Protein AF-A0A1V6H1D3-F1 (afdb_monomer_lite)

Sequence (182 aa):
MKGTGFCGINCHTCPIYQATVEDKPEERAKLAREWNKTHQTTYKASQMICLGCKSNRPFAYSDECEIRECNIRRGLKNCGGCLEFPCKIGREFWKTMPEEYENLKKIHRLLFKDVADSVSEFEEPEEEGIRSISKRGALPYEEHTQKNHQEHAINKPVKKKAAPLVKKNNPSKKKNNATQDD

pLDDT: mean 73.24, std 20.6, range [32.94, 93.94]

Foldseek 3Di:
DQFAAQLQDGLVPDQLLVCQVVVPLVSLQVCQVVCCVVVVDNDHSVQSHAPGLPDPRHRPVSVVQPSSVVCVVVVHPHLLPDPCPVPPSCPVVCVVVVNSNVSSVVSNCVNCVVVVVVVVPPDPPPCPDPPDPPPDDDDDPVPVVVVVVVVVPPDDDDPDDDDDDDDDDDDDDDDDDDDDDD

Structure (mmCIF, N/CA/C/O backbone):
data_AF-A0A1V6H1D3-F1
#
_entry.id   AF-A0A1V6H1D3-F1
#
loop_
_atom_site.group_PDB
_atom_site.id
_atom_site.type_symbol
_atom_site.label_atom_id
_atom_site.label_alt_id
_atom_site.label_comp_id
_atom_site.label_asym_id
_atom_site.label_entity_id
_atom_site.label_seq_id
_atom_site.pdbx_PDB_ins_code
_atom_site.Cartn_x
_at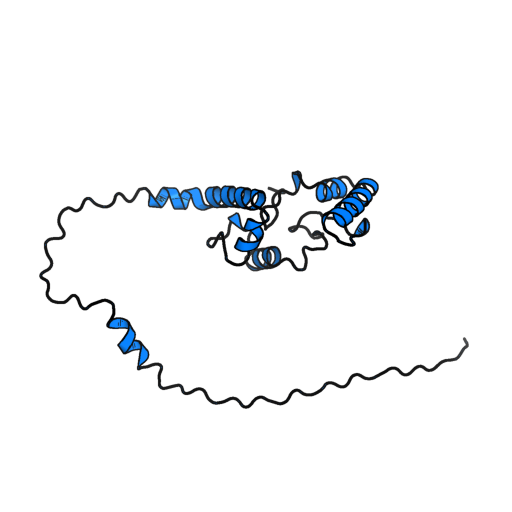om_site.Cartn_y
_atom_site.Cartn_z
_atom_site.occupancy
_atom_site.B_iso_or_equiv
_atom_site.auth_seq_id
_atom_site.auth_comp_id
_atom_site.auth_asym_id
_atom_site.auth_atom_id
_atom_site.pdbx_PDB_model_num
ATOM 1 N N . MET A 1 1 ? -14.590 1.269 -4.415 1.00 43.50 1 MET A N 1
ATOM 2 C CA . MET A 1 1 ? -13.289 1.979 -4.424 1.00 43.50 1 MET A CA 1
ATOM 3 C C . MET A 1 1 ? -12.166 1.013 -4.809 1.00 43.50 1 MET A C 1
ATOM 5 O O . MET A 1 1 ? -11.535 0.420 -3.938 1.00 43.50 1 MET A O 1
ATOM 9 N N . LYS A 1 2 ? -11.934 0.811 -6.112 1.00 53.00 2 LYS A N 1
ATOM 10 C CA . LYS A 1 2 ? -10.639 0.319 -6.616 1.00 53.00 2 LYS A CA 1
ATOM 11 C C . LYS A 1 2 ? -9.750 1.557 -6.593 1.00 53.00 2 LYS A C 1
ATOM 13 O O . LYS A 1 2 ? -10.105 2.484 -7.295 1.00 53.00 2 LYS A O 1
ATOM 18 N N . GLY A 1 3 ? -8.759 1.683 -5.710 1.00 74.81 3 GLY A N 1
ATOM 19 C CA . GLY A 1 3 ? -7.998 2.940 -5.671 1.00 74.81 3 GLY A CA 1
ATOM 20 C C . GLY A 1 3 ? -7.040 3.153 -4.517 1.00 74.81 3 GLY A C 1
ATOM 21 O O . GLY A 1 3 ? -6.005 3.756 -4.726 1.00 74.81 3 GLY A O 1
ATOM 22 N N . THR A 1 4 ? -7.326 2.637 -3.325 1.00 86.94 4 THR A N 1
ATOM 23 C CA . THR A 1 4 ? -6.429 2.808 -2.170 1.00 86.94 4 THR A CA 1
ATOM 24 C C . THR A 1 4 ? -5.926 1.450 -1.713 1.00 86.94 4 THR A C 1
ATOM 26 O O . THR A 1 4 ? -6.729 0.540 -1.460 1.00 86.94 4 THR A O 1
ATOM 29 N N . GLY A 1 5 ? -4.607 1.301 -1.628 1.00 88.88 5 GLY A N 1
ATOM 30 C CA . GLY A 1 5 ? -3.943 0.129 -1.078 1.00 88.88 5 GLY A CA 1
ATOM 31 C C . GLY A 1 5 ? -4.216 -0.047 0.416 1.00 88.88 5 GLY A C 1
ATOM 32 O O . GLY A 1 5 ? -4.833 0.802 1.059 1.00 88.88 5 GLY A O 1
ATOM 33 N N . PHE A 1 6 ? -3.764 -1.163 0.987 1.00 91.56 6 PHE A N 1
ATOM 34 C CA . PHE A 1 6 ? -3.939 -1.427 2.418 1.00 91.56 6 PHE A CA 1
ATOM 35 C C . PHE A 1 6 ? -3.281 -0.353 3.296 1.00 91.56 6 PHE A C 1
ATOM 37 O O . PHE A 1 6 ? -3.863 0.059 4.296 1.00 91.56 6 PHE A O 1
ATOM 44 N N . CYS A 1 7 ? -2.114 0.135 2.870 1.00 89.38 7 CYS A N 1
ATOM 45 C CA . CYS A 1 7 ? -1.297 1.133 3.558 1.00 89.38 7 CYS A CA 1
ATOM 46 C C . CYS A 1 7 ? -1.677 2.598 3.282 1.00 89.38 7 CYS A C 1
ATOM 48 O O . CYS A 1 7 ? -1.064 3.477 3.878 1.00 89.38 7 CYS A O 1
ATOM 50 N N . GLY A 1 8 ? -2.663 2.872 2.416 1.00 89.75 8 GLY A N 1
ATOM 51 C CA . GLY A 1 8 ? -3.078 4.242 2.078 1.00 89.75 8 GLY A CA 1
ATOM 52 C C . GLY A 1 8 ? -2.579 4.772 0.733 1.00 89.75 8 GLY A C 1
ATOM 53 O O . GLY A 1 8 ? -3.095 5.787 0.270 1.00 89.75 8 GLY A O 1
ATOM 54 N N . ILE A 1 9 ? -1.651 4.066 0.074 1.00 89.56 9 ILE A N 1
ATOM 55 C CA . ILE A 1 9 ? -1.153 4.433 -1.263 1.00 89.56 9 ILE A CA 1
ATOM 56 C C . ILE A 1 9 ? -2.309 4.471 -2.262 1.00 89.56 9 ILE A C 1
ATOM 58 O O . ILE A 1 9 ? -3.084 3.513 -2.367 1.00 89.56 9 ILE A O 1
ATOM 62 N N . ASN A 1 10 ? -2.409 5.559 -3.022 1.00 88.62 10 ASN A N 1
ATOM 63 C CA . ASN A 1 10 ? -3.400 5.699 -4.079 1.00 88.62 10 ASN A CA 1
ATOM 64 C C . ASN A 1 10 ? -2.879 5.075 -5.384 1.00 88.62 10 ASN A C 1
ATOM 66 O O . ASN A 1 10 ? -1.952 5.571 -6.013 1.00 88.62 10 ASN A O 1
ATOM 70 N N . CYS A 1 11 ? -3.487 3.972 -5.814 1.00 84.56 11 CYS A N 1
ATOM 71 C CA . CYS A 1 11 ? -3.126 3.298 -7.057 1.00 84.56 11 CYS A CA 1
ATOM 72 C C . CYS A 1 11 ? -3.461 4.138 -8.300 1.00 84.56 11 CYS A C 1
ATOM 74 O O . CYS A 1 11 ? -2.818 3.946 -9.325 1.00 84.56 11 CYS A O 1
ATOM 76 N N . HIS A 1 12 ? -4.414 5.076 -8.235 1.00 83.31 12 HIS A N 1
ATOM 77 C CA . HIS A 1 12 ? -4.770 5.901 -9.399 1.00 83.31 12 HIS A CA 1
ATOM 78 C C . HIS A 1 12 ? -3.681 6.890 -9.796 1.00 83.31 12 HIS A C 1
ATOM 80 O O . HIS A 1 12 ? -3.584 7.233 -10.968 1.00 83.31 12 HIS A O 1
ATOM 86 N N . THR A 1 13 ? -2.883 7.348 -8.834 1.00 85.00 13 THR A N 1
ATOM 87 C CA . THR A 1 13 ? -1.767 8.272 -9.063 1.00 85.00 13 THR A CA 1
ATOM 88 C C . THR A 1 13 ? -0.439 7.533 -9.223 1.00 85.00 13 THR A C 1
ATOM 90 O O . THR A 1 13 ? 0.596 8.159 -9.421 1.00 85.00 13 THR A O 1
ATOM 93 N N . CYS A 1 14 ? -0.443 6.198 -9.139 1.00 85.88 14 CYS A N 1
ATOM 94 C CA . CYS A 1 14 ? 0.767 5.396 -9.221 1.00 85.88 14 CYS A CA 1
ATOM 95 C C . CYS A 1 14 ? 1.145 5.132 -10.691 1.00 85.88 14 CYS A C 1
ATOM 97 O O . CYS A 1 14 ? 0.410 4.417 -11.382 1.00 85.88 14 CYS A O 1
ATOM 99 N N . PRO A 1 15 ? 2.315 5.600 -11.163 1.00 86.94 15 PRO A N 1
ATOM 100 C CA . PRO A 1 15 ? 2.723 5.422 -12.556 1.00 86.94 15 PRO A CA 1
ATOM 101 C C . PRO A 1 15 ? 2.973 3.948 -12.911 1.00 86.94 15 PRO A C 1
ATOM 103 O O . PRO A 1 15 ? 2.698 3.526 -14.028 1.00 86.94 15 PRO A O 1
ATOM 106 N N . ILE A 1 16 ? 3.416 3.122 -11.953 1.00 87.62 16 ILE A N 1
ATOM 107 C CA . ILE A 1 16 ? 3.610 1.675 -12.167 1.00 87.62 16 ILE A CA 1
ATOM 108 C C . ILE A 1 16 ? 2.267 0.985 -12.435 1.00 87.62 16 ILE A C 1
ATOM 110 O O . ILE A 1 16 ? 2.171 0.118 -13.305 1.00 87.62 16 ILE A O 1
ATOM 114 N N . TYR A 1 17 ? 1.230 1.367 -11.685 1.00 89.69 17 TYR A N 1
ATOM 115 C CA . TYR A 1 17 ? -0.111 0.820 -11.866 1.00 89.69 17 TYR A CA 1
ATOM 116 C C . TYR A 1 17 ? -0.684 1.228 -13.226 1.00 89.69 17 TYR A C 1
ATOM 118 O O . TYR A 1 17 ? -1.140 0.363 -13.970 1.00 89.69 17 TYR A O 1
ATOM 126 N N . GLN A 1 18 ? -0.592 2.513 -13.581 1.00 90.00 18 GLN A N 1
ATOM 127 C CA . GLN A 1 18 ? -1.051 3.030 -14.875 1.00 90.00 18 GLN A CA 1
ATOM 128 C C . GLN A 1 18 ? -0.348 2.330 -16.045 1.00 90.00 18 GLN A C 1
ATOM 130 O O . GLN A 1 18 ? -1.015 1.731 -16.884 1.00 90.00 18 GLN A O 1
ATOM 135 N N . ALA A 1 19 ? 0.988 2.270 -16.032 1.00 89.75 19 ALA A N 1
ATOM 136 C CA . ALA A 1 19 ? 1.766 1.596 -17.072 1.00 89.75 19 ALA A CA 1
ATOM 137 C C . ALA A 1 19 ? 1.476 0.085 -17.163 1.00 89.75 19 ALA A C 1
ATOM 139 O O . ALA A 1 19 ? 1.647 -0.526 -18.220 1.00 89.75 19 ALA A O 1
ATOM 140 N N . THR A 1 20 ? 1.040 -0.537 -16.0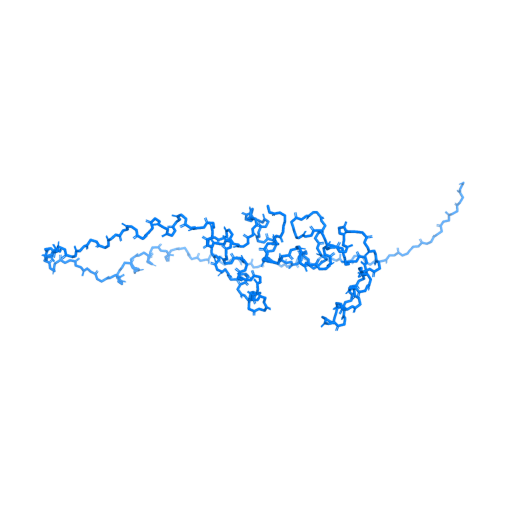60 1.00 89.69 20 THR A N 1
ATOM 141 C CA . THR A 1 20 ? 0.602 -1.939 -16.052 1.00 89.69 20 THR A CA 1
ATOM 142 C C . THR A 1 20 ? -0.787 -2.105 -16.669 1.00 89.69 20 THR A C 1
ATOM 144 O O . THR A 1 20 ? -0.989 -3.035 -17.443 1.00 89.69 20 THR A O 1
ATOM 147 N N . VAL A 1 21 ? -1.741 -1.237 -16.323 1.00 89.38 21 VAL A N 1
ATOM 148 C CA . VAL A 1 21 ? -3.124 -1.300 -16.829 1.00 89.38 21 VAL A CA 1
ATOM 149 C C . VAL A 1 21 ? -3.193 -0.958 -18.316 1.00 89.38 21 VAL A C 1
ATOM 151 O O . VAL A 1 21 ? -3.963 -1.575 -19.043 1.00 89.38 21 VAL A O 1
ATOM 154 N N . GLU A 1 22 ? -2.367 -0.019 -18.770 1.00 90.06 22 GLU A N 1
ATOM 155 C CA . GLU A 1 22 ? -2.268 0.398 -20.175 1.00 90.06 22 GLU A CA 1
ATOM 156 C C . GLU A 1 22 ? -1.358 -0.518 -21.017 1.00 90.06 22 GLU A C 1
ATOM 158 O O . GLU A 1 22 ? -1.163 -0.264 -22.201 1.00 90.06 22 GLU A O 1
ATOM 163 N N . ASP A 1 23 ? -0.788 -1.564 -20.407 1.00 90.00 23 ASP A N 1
ATOM 164 C CA . ASP A 1 23 ? 0.175 -2.501 -21.000 1.00 90.00 23 ASP A CA 1
ATOM 165 C C . ASP A 1 23 ? 1.312 -1.822 -21.781 1.00 90.00 23 ASP A C 1
ATOM 167 O O . ASP A 1 23 ? 1.641 -2.179 -22.909 1.00 90.00 23 ASP A O 1
ATOM 171 N N . LYS A 1 24 ? 1.966 -0.841 -21.154 1.00 90.69 24 LYS A N 1
ATOM 172 C CA . LYS A 1 24 ? 3.075 -0.090 -21.757 1.00 90.69 24 LYS A CA 1
ATOM 173 C C . LYS A 1 24 ? 4.428 -0.631 -21.281 1.00 90.69 24 LYS A C 1
ATOM 175 O O . LYS A 1 24 ? 4.915 -0.253 -20.210 1.00 90.69 24 LYS A O 1
ATOM 180 N N . PRO A 1 25 ? 5.070 -1.569 -22.006 1.00 89.75 25 PRO A N 1
ATOM 181 C CA . PRO A 1 25 ? 6.347 -2.159 -21.589 1.00 89.75 25 PRO A CA 1
ATOM 182 C C . PRO A 1 25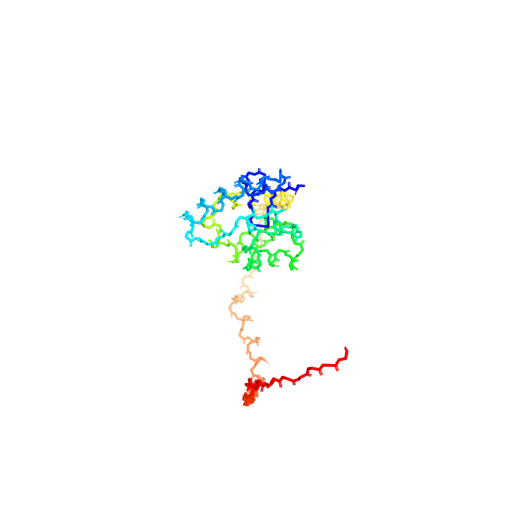 ? 7.497 -1.144 -21.554 1.00 89.75 25 PRO A C 1
ATOM 184 O O . PRO A 1 25 ? 8.354 -1.223 -20.673 1.00 89.75 25 PRO A O 1
ATOM 187 N N . GLU A 1 26 ? 7.499 -0.164 -22.457 1.00 92.19 26 GLU A N 1
ATOM 188 C CA . GLU A 1 26 ? 8.543 0.864 -22.527 1.00 92.19 26 GLU A CA 1
ATOM 189 C C . GLU A 1 26 ? 8.518 1.800 -21.312 1.00 92.19 26 GLU A C 1
ATOM 191 O O . GLU A 1 26 ? 9.562 2.076 -20.713 1.00 92.19 26 GLU A O 1
ATOM 196 N N . GLU A 1 27 ? 7.323 2.220 -20.883 1.00 91.75 27 GLU A N 1
ATOM 197 C CA . GLU A 1 27 ? 7.149 3.022 -19.669 1.00 91.75 27 GLU A CA 1
ATOM 198 C C . GLU A 1 27 ? 7.587 2.240 -18.425 1.00 91.75 27 GLU A C 1
ATOM 200 O O . GLU A 1 27 ? 8.324 2.772 -17.596 1.00 91.75 27 GLU A O 1
ATOM 205 N N . ARG A 1 28 ? 7.251 0.944 -18.329 1.00 91.38 28 ARG A N 1
ATOM 206 C CA . ARG A 1 28 ? 7.733 0.068 -17.243 1.00 91.38 28 ARG A CA 1
ATOM 207 C C . ARG A 1 28 ? 9.259 -0.043 -17.218 1.00 91.38 28 ARG A C 1
ATOM 209 O O . ARG A 1 28 ? 9.855 -0.035 -16.142 1.00 91.38 28 ARG A O 1
ATOM 216 N N . ALA A 1 29 ? 9.912 -0.107 -18.380 1.00 92.00 29 ALA A N 1
ATOM 217 C CA . ALA A 1 29 ? 11.372 -0.133 -18.473 1.00 92.00 29 ALA A CA 1
ATOM 218 C C . ALA A 1 29 ? 12.021 1.212 -18.102 1.00 92.00 29 ALA A C 1
ATOM 220 O O . ALA A 1 29 ? 13.112 1.240 -17.526 1.00 92.00 29 ALA A O 1
ATOM 221 N N . LYS A 1 30 ? 11.370 2.338 -18.412 1.00 93.31 30 LYS A N 1
ATOM 222 C CA . LYS A 1 30 ? 11.800 3.667 -17.958 1.00 93.31 30 LYS A CA 1
ATOM 223 C C . LYS A 1 30 ? 11.659 3.799 -16.439 1.00 93.31 30 LYS A C 1
ATOM 225 O O . LYS A 1 30 ? 12.648 4.104 -15.777 1.00 93.31 30 LYS A O 1
ATOM 230 N N . LEU A 1 31 ? 10.492 3.451 -15.897 1.00 91.38 31 LEU A N 1
ATOM 231 C CA . LEU A 1 31 ? 10.225 3.460 -14.459 1.00 91.38 31 LEU A CA 1
ATOM 232 C C . LEU A 1 31 ? 11.196 2.555 -13.700 1.00 91.38 31 LEU A C 1
ATOM 234 O O . LEU A 1 31 ? 11.701 2.969 -12.667 1.00 91.38 31 LEU A O 1
ATOM 238 N N . ALA A 1 32 ? 11.523 1.363 -14.214 1.00 90.88 32 ALA A N 1
ATOM 239 C CA . ALA A 1 32 ? 12.519 0.485 -13.591 1.00 90.88 32 ALA A CA 1
ATOM 240 C C . ALA A 1 32 ? 13.874 1.192 -13.418 1.00 90.88 32 ALA A C 1
ATOM 242 O O . ALA A 1 32 ? 14.472 1.143 -12.347 1.00 90.88 32 ALA A O 1
ATOM 243 N N . ARG A 1 33 ? 14.351 1.883 -14.461 1.00 91.81 33 ARG A N 1
ATOM 244 C CA . ARG A 1 33 ? 15.631 2.608 -14.430 1.00 91.81 33 ARG A CA 1
ATOM 245 C C . ARG A 1 33 ? 15.604 3.768 -13.438 1.00 91.81 33 ARG A C 1
ATOM 247 O O . ARG A 1 33 ? 16.546 3.925 -12.665 1.00 91.81 33 ARG A O 1
ATOM 254 N N . GLU A 1 34 ? 14.535 4.558 -13.452 1.00 90.88 34 GLU A N 1
ATOM 255 C CA . GLU A 1 34 ? 14.358 5.691 -12.538 1.00 90.88 34 GLU A CA 1
ATOM 256 C C . GLU A 1 34 ? 14.254 5.223 -11.083 1.00 90.88 34 GLU A C 1
ATOM 258 O O . GLU A 1 34 ? 14.961 5.734 -10.218 1.00 90.88 34 GLU A O 1
ATOM 263 N N . TRP A 1 35 ? 13.455 4.188 -10.823 1.00 89.69 35 TRP A N 1
ATOM 264 C CA . TRP A 1 35 ? 13.262 3.629 -9.487 1.00 89.69 35 TRP A CA 1
ATOM 265 C C . TRP A 1 35 ? 14.548 3.025 -8.924 1.00 89.69 35 TRP A C 1
ATOM 267 O O . TRP A 1 35 ? 14.900 3.268 -7.769 1.00 89.69 35 TRP A O 1
ATOM 277 N N . ASN A 1 36 ? 15.292 2.292 -9.755 1.00 89.69 36 ASN A N 1
ATOM 278 C CA . ASN A 1 36 ? 16.584 1.723 -9.380 1.00 89.69 36 ASN A CA 1
ATOM 279 C C . ASN A 1 36 ? 17.597 2.812 -9.022 1.00 89.69 36 ASN A C 1
ATOM 281 O O . ASN A 1 36 ? 18.330 2.663 -8.047 1.00 89.69 36 ASN A O 1
ATOM 285 N N . LYS A 1 37 ? 17.604 3.928 -9.764 1.00 91.12 37 LYS A N 1
ATOM 286 C CA . LYS A 1 37 ? 18.481 5.071 -9.491 1.00 91.12 37 LYS A CA 1
ATOM 287 C C . LYS A 1 37 ? 18.110 5.783 -8.187 1.00 91.12 37 LYS A C 1
ATOM 289 O O . LYS A 1 37 ? 18.998 6.082 -7.396 1.00 91.12 37 LYS A O 1
ATOM 294 N N . THR A 1 38 ? 16.823 6.043 -7.960 1.00 87.50 38 THR A N 1
ATOM 295 C CA . THR A 1 38 ? 16.342 6.797 -6.789 1.00 87.50 38 THR A CA 1
ATOM 296 C C . THR A 1 38 ? 16.426 5.985 -5.498 1.00 87.50 38 THR A C 1
ATOM 298 O O . THR A 1 38 ? 16.830 6.510 -4.466 1.00 87.50 38 THR A O 1
ATOM 301 N N . HIS A 1 39 ? 16.074 4.698 -5.550 1.00 82.12 39 HIS A N 1
ATOM 302 C CA . HIS A 1 39 ? 15.963 3.842 -4.364 1.00 82.12 39 HIS A CA 1
ATOM 303 C C . HIS A 1 39 ? 17.127 2.860 -4.197 1.00 82.12 39 HIS A C 1
ATOM 305 O O . HIS A 1 39 ? 17.085 2.036 -3.290 1.00 82.12 39 HIS A O 1
ATOM 311 N N . GLN A 1 40 ? 18.148 2.927 -5.061 1.00 86.38 40 GLN A N 1
ATOM 312 C CA . GLN A 1 40 ? 19.304 2.017 -5.057 1.00 86.38 40 GLN A CA 1
ATOM 313 C C . GLN A 1 40 ? 18.880 0.538 -5.104 1.00 86.38 40 GLN A C 1
ATOM 315 O O . GLN A 1 40 ? 19.411 -0.320 -4.403 1.00 86.38 40 GLN A O 1
ATOM 320 N N . THR A 1 41 ? 17.882 0.247 -5.940 1.00 84.69 41 THR A N 1
ATOM 321 C CA . THR A 1 41 ? 17.311 -1.097 -6.127 1.00 84.69 41 THR A CA 1
ATOM 322 C C . THR A 1 41 ? 17.685 -1.671 -7.496 1.00 84.69 41 THR A C 1
ATOM 324 O O . THR A 1 41 ? 18.290 -0.992 -8.324 1.00 84.69 41 THR A O 1
ATOM 327 N N . THR A 1 42 ? 17.370 -2.947 -7.733 1.00 88.19 42 THR A N 1
ATOM 328 C CA . THR A 1 42 ? 17.729 -3.682 -8.962 1.00 88.19 42 THR A CA 1
ATOM 329 C C . THR A 1 42 ? 16.513 -4.343 -9.622 1.00 88.19 42 THR A C 1
ATOM 331 O O . THR A 1 42 ? 16.565 -5.485 -10.080 1.00 88.19 42 THR A O 1
ATOM 334 N N . TYR A 1 43 ? 15.396 -3.618 -9.702 1.00 86.44 43 TYR A N 1
ATOM 335 C CA . TYR A 1 43 ? 14.182 -4.086 -10.364 1.00 86.44 43 TYR A CA 1
ATOM 336 C C . TYR A 1 43 ? 14.351 -4.183 -11.883 1.00 86.44 43 TYR A C 1
ATOM 338 O O . TYR A 1 43 ? 14.844 -3.269 -12.547 1.00 86.44 43 TYR A O 1
ATOM 346 N N . LYS A 1 44 ? 13.882 -5.291 -12.458 1.00 89.19 44 LYS A N 1
ATOM 347 C CA . LYS A 1 44 ? 13.732 -5.460 -13.911 1.00 89.19 44 LYS A CA 1
ATOM 348 C C . LYS A 1 44 ? 12.401 -4.871 -14.382 1.00 89.19 44 LYS A C 1
ATOM 350 O O . LYS A 1 44 ? 11.433 -4.846 -13.629 1.00 89.19 44 LYS A O 1
ATOM 355 N N . ALA A 1 45 ? 12.298 -4.508 -15.662 1.00 86.94 45 ALA A N 1
ATOM 356 C CA . ALA A 1 45 ? 11.033 -4.053 -16.259 1.00 86.94 45 ALA A CA 1
ATOM 357 C C . ALA A 1 45 ? 9.885 -5.067 -16.066 1.00 86.94 45 ALA A C 1
ATOM 359 O O . ALA A 1 45 ? 8.751 -4.684 -15.799 1.00 86.94 45 ALA A O 1
ATOM 360 N N . SER A 1 46 ? 10.195 -6.367 -16.110 1.00 85.75 46 SER A N 1
ATOM 361 C CA . SER A 1 46 ? 9.237 -7.448 -15.842 1.00 85.75 46 SER A CA 1
ATOM 362 C C . SER A 1 46 ? 8.752 -7.514 -14.387 1.00 85.75 46 SER A C 1
ATOM 364 O O . SER A 1 46 ? 7.707 -8.104 -14.125 1.00 85.75 46 SER A O 1
ATOM 366 N N . GLN A 1 47 ? 9.497 -6.929 -13.445 1.00 84.94 47 GLN A N 1
ATOM 367 C CA . GLN A 1 47 ? 9.134 -6.823 -12.027 1.00 84.94 47 GLN A CA 1
ATOM 368 C C . GLN A 1 47 ? 8.382 -5.519 -11.717 1.00 84.94 47 GLN A C 1
ATOM 370 O O . GLN A 1 47 ? 7.720 -5.430 -10.686 1.00 84.94 47 GLN A O 1
ATOM 375 N N . MET A 1 48 ? 8.403 -4.539 -12.628 1.00 85.50 48 MET A N 1
ATOM 376 C CA . MET A 1 48 ? 7.621 -3.296 -12.550 1.00 85.50 48 MET A CA 1
ATOM 377 C C . MET A 1 48 ? 6.173 -3.506 -13.012 1.00 85.50 48 MET A C 1
ATOM 379 O O . MET A 1 48 ? 5.624 -2.713 -13.774 1.00 85.50 48 MET A O 1
ATOM 383 N N . ILE A 1 49 ? 5.561 -4.609 -12.583 1.00 88.38 49 ILE A N 1
ATOM 384 C CA . ILE A 1 49 ? 4.178 -4.956 -12.899 1.00 88.38 49 ILE A CA 1
ATOM 385 C C . ILE A 1 49 ? 3.397 -4.979 -11.591 1.00 88.38 49 ILE A C 1
ATOM 387 O O . ILE A 1 49 ? 3.702 -5.767 -10.699 1.00 88.38 49 ILE A O 1
ATOM 391 N N . CYS A 1 50 ? 2.395 -4.112 -11.472 1.00 88.88 50 CYS A N 1
ATOM 392 C CA . CYS A 1 50 ? 1.592 -3.988 -10.262 1.00 88.88 50 CYS A CA 1
ATOM 393 C C . CYS A 1 50 ? 0.134 -3.698 -10.616 1.00 88.88 50 CYS A C 1
ATOM 395 O O . CYS A 1 50 ? -0.170 -2.663 -11.199 1.00 88.88 50 CYS A O 1
ATOM 397 N N . LEU A 1 51 ? -0.777 -4.578 -10.195 1.00 85.25 51 LEU A N 1
ATOM 398 C CA . LEU A 1 51 ? -2.230 -4.365 -10.267 1.00 85.25 51 LEU A CA 1
ATOM 399 C C . LEU A 1 51 ? -2.825 -3.959 -8.904 1.00 85.25 51 LEU A C 1
ATOM 401 O O . LEU A 1 51 ? -4.033 -4.017 -8.676 1.00 85.25 51 LEU A O 1
ATOM 405 N N . GLY A 1 52 ? -1.963 -3.525 -7.981 1.00 86.81 52 GLY A N 1
ATOM 406 C CA . GLY A 1 52 ? -2.314 -3.116 -6.626 1.00 86.81 52 GLY A CA 1
ATOM 407 C C . GLY A 1 52 ? -2.243 -4.263 -5.617 1.00 86.81 52 GLY A C 1
ATOM 408 O O . GLY A 1 52 ? -2.447 -5.432 -5.939 1.00 86.81 52 GLY A O 1
ATOM 409 N N . CYS A 1 53 ? -1.995 -3.926 -4.351 1.00 86.44 53 CYS A N 1
ATOM 410 C CA . CYS A 1 53 ? -1.749 -4.898 -3.273 1.00 86.44 53 CYS A CA 1
ATOM 411 C C . CYS A 1 53 ? -2.928 -5.842 -2.952 1.00 86.44 53 CYS A C 1
ATOM 413 O O . CYS A 1 53 ? -2.735 -6.853 -2.277 1.00 86.44 53 CYS A O 1
ATOM 415 N N . LYS A 1 54 ? -4.134 -5.497 -3.422 1.00 84.88 54 LYS A N 1
ATOM 416 C CA . LYS A 1 54 ? -5.381 -6.266 -3.257 1.00 84.88 54 LYS A CA 1
ATOM 417 C C . LYS A 1 54 ? -5.659 -7.222 -4.417 1.00 84.88 54 LYS A C 1
ATOM 419 O O . LYS A 1 54 ? -6.613 -7.986 -4.352 1.00 84.88 54 LYS A O 1
ATOM 424 N N . SER A 1 55 ? -4.893 -7.113 -5.498 1.00 85.62 55 SER A N 1
ATOM 425 C CA . SER A 1 55 ? -5.035 -7.967 -6.672 1.00 85.62 55 SER A CA 1
ATOM 426 C C . SER A 1 55 ? -4.262 -9.277 -6.500 1.00 85.62 55 SER A C 1
ATOM 428 O O . SER A 1 55 ? -3.512 -9.463 -5.541 1.00 85.62 55 SER A O 1
ATOM 430 N N . ASN A 1 56 ? -4.414 -10.165 -7.478 1.00 81.81 56 ASN A N 1
ATOM 431 C CA . ASN A 1 56 ? -3.610 -11.374 -7.634 1.00 81.81 56 ASN A CA 1
ATOM 432 C C . ASN A 1 56 ? -2.174 -11.101 -8.121 1.00 81.81 56 ASN A C 1
ATOM 434 O O . ASN A 1 56 ? -1.360 -12.019 -8.124 1.00 81.81 56 ASN A O 1
ATOM 438 N N . ARG A 1 57 ? -1.852 -9.867 -8.533 1.00 83.50 57 ARG A N 1
ATOM 439 C CA . ARG A 1 57 ? -0.527 -9.485 -9.037 1.00 83.50 57 ARG A CA 1
ATOM 440 C C . ARG A 1 57 ? -0.027 -8.215 -8.339 1.00 83.50 57 ARG A C 1
ATOM 442 O O . ARG A 1 57 ? -0.023 -7.133 -8.941 1.00 83.50 57 ARG A O 1
ATOM 449 N N . PRO A 1 58 ? 0.328 -8.312 -7.045 1.00 84.94 58 PRO A N 1
ATOM 450 C CA . PRO A 1 58 ? 0.858 -7.178 -6.311 1.00 84.94 58 PRO A CA 1
ATOM 451 C C . PRO A 1 58 ? 2.282 -6.843 -6.790 1.00 84.94 58 PRO A C 1
ATOM 453 O O . PRO A 1 58 ? 2.917 -7.625 -7.494 1.00 84.94 58 PRO A O 1
ATOM 456 N N . PHE A 1 59 ? 2.781 -5.660 -6.424 1.00 84.56 59 PHE A N 1
ATOM 457 C CA . PHE A 1 59 ? 4.165 -5.281 -6.720 1.00 84.56 59 PHE A CA 1
ATOM 458 C C . PHE A 1 59 ? 5.143 -6.244 -6.036 1.00 84.56 59 PHE A C 1
ATOM 460 O O . PHE A 1 59 ? 4.833 -6.711 -4.942 1.00 84.56 59 PHE A O 1
ATOM 467 N N . ALA A 1 60 ? 6.323 -6.473 -6.620 1.00 82.00 60 ALA A N 1
ATOM 468 C CA . ALA A 1 60 ? 7.304 -7.457 -6.144 1.00 82.00 60 ALA A CA 1
ATOM 469 C C . ALA A 1 60 ? 7.658 -7.332 -4.648 1.00 82.00 60 ALA A C 1
ATOM 471 O O . ALA A 1 60 ? 7.864 -8.333 -3.978 1.00 82.00 60 ALA A O 1
ATOM 472 N N . TYR A 1 61 ? 7.666 -6.116 -4.099 1.00 79.75 61 TYR A N 1
ATOM 473 C CA . TYR A 1 61 ? 7.949 -5.877 -2.677 1.00 79.75 61 TYR A CA 1
ATOM 474 C C . TYR A 1 61 ? 6.768 -6.187 -1.729 1.00 79.75 61 TYR A C 1
ATOM 476 O O . TYR A 1 61 ? 6.888 -6.134 -0.510 1.00 79.75 61 TYR A O 1
ATOM 484 N N . SER A 1 62 ? 5.584 -6.487 -2.262 1.00 82.88 62 SER A N 1
ATOM 485 C CA . SER A 1 62 ? 4.371 -6.651 -1.447 1.00 82.88 62 SER A CA 1
ATOM 486 C C . SER A 1 62 ? 4.327 -7.969 -0.675 1.00 82.88 62 SER A C 1
ATOM 488 O O . S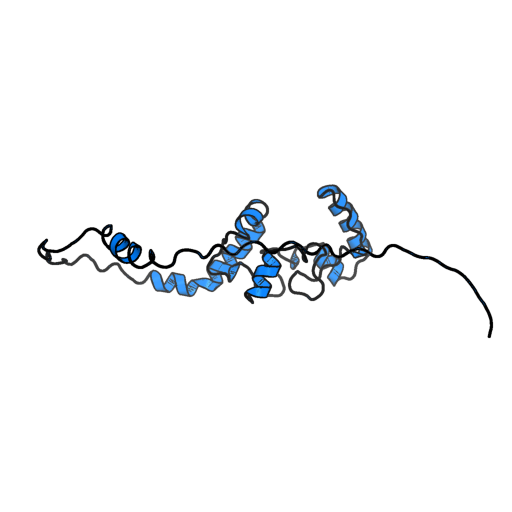ER A 1 62 ? 3.480 -8.104 0.209 1.00 82.88 62 SER A O 1
ATOM 490 N N . ASP A 1 63 ? 5.185 -8.931 -1.009 1.00 79.94 63 ASP A N 1
ATOM 491 C CA . ASP A 1 63 ? 5.200 -10.249 -0.368 1.00 79.94 63 ASP A CA 1
ATOM 492 C C . ASP A 1 63 ? 5.791 -10.202 1.048 1.00 79.94 63 ASP A C 1
ATOM 494 O O . ASP A 1 63 ? 5.339 -10.938 1.917 1.00 79.94 63 ASP A O 1
ATOM 498 N N . GLU A 1 64 ? 6.703 -9.265 1.315 1.00 85.31 64 GLU A N 1
ATOM 499 C CA . GLU A 1 64 ? 7.327 -9.052 2.633 1.00 85.31 64 GLU A CA 1
ATOM 500 C C . GLU A 1 64 ? 6.640 -7.929 3.438 1.00 85.31 64 GLU A C 1
ATOM 502 O O . GLU A 1 64 ? 7.114 -7.496 4.487 1.00 85.31 64 GLU A O 1
ATOM 507 N N . CYS A 1 65 ? 5.511 -7.409 2.949 1.00 89.69 65 CYS A N 1
ATOM 508 C CA . CYS A 1 65 ? 4.842 -6.269 3.562 1.00 89.69 65 CYS A CA 1
ATOM 509 C C . CYS A 1 65 ? 3.950 -6.691 4.743 1.00 89.69 65 CYS A C 1
ATOM 511 O O . CYS A 1 65 ? 2.815 -7.139 4.550 1.00 89.69 65 CYS A O 1
ATOM 513 N N . GLU A 1 66 ? 4.403 -6.422 5.971 1.00 91.44 66 GLU A N 1
ATOM 514 C CA . GLU A 1 66 ? 3.649 -6.705 7.206 1.00 91.44 66 GLU A CA 1
ATOM 515 C C . GLU A 1 66 ? 2.259 -6.043 7.233 1.00 91.44 66 GLU A C 1
ATOM 517 O O . GLU A 1 66 ? 1.280 -6.622 7.712 1.00 91.44 66 GLU A O 1
ATOM 522 N N . ILE A 1 67 ? 2.128 -4.829 6.679 1.00 92.00 67 ILE A N 1
ATOM 523 C CA . ILE A 1 67 ? 0.837 -4.125 6.598 1.00 92.00 67 ILE A CA 1
ATOM 524 C C . ILE A 1 67 ? -0.146 -4.913 5.725 1.00 92.00 67 ILE A C 1
ATOM 526 O O . ILE A 1 67 ? -1.326 -5.033 6.074 1.00 92.00 67 ILE A O 1
ATOM 530 N N . ARG A 1 68 ? 0.319 -5.458 4.595 1.00 91.69 68 ARG A N 1
ATOM 531 C CA . ARG A 1 68 ? -0.510 -6.267 3.696 1.00 91.69 68 ARG A CA 1
ATOM 532 C C . ARG A 1 68 ? -0.928 -7.562 4.378 1.00 91.69 68 ARG A C 1
ATOM 534 O O . ARG A 1 68 ? -2.118 -7.866 4.384 1.00 91.69 68 ARG A O 1
ATOM 541 N N . GLU A 1 69 ? 0.017 -8.278 4.979 1.00 92.38 69 GLU A N 1
ATOM 542 C CA . GLU A 1 69 ? -0.265 -9.517 5.707 1.00 92.38 69 GLU A CA 1
ATOM 543 C C . GLU A 1 69 ? -1.297 -9.290 6.821 1.00 92.38 69 GLU A C 1
ATOM 545 O O . GLU A 1 69 ? -2.298 -10.003 6.911 1.00 92.38 69 GLU A O 1
ATOM 550 N N . CYS A 1 70 ? -1.120 -8.231 7.614 1.00 93.94 70 CYS A N 1
ATOM 551 C CA . CYS A 1 70 ? -2.041 -7.872 8.686 1.00 93.94 70 CYS A CA 1
ATOM 552 C C . CYS A 1 70 ? -3.464 -7.599 8.170 1.00 93.94 70 CYS A C 1
ATOM 554 O O . CYS A 1 70 ? -4.432 -8.099 8.747 1.00 93.94 70 CYS A O 1
ATOM 556 N N . ASN A 1 71 ? -3.609 -6.851 7.069 1.00 92.31 71 ASN A N 1
ATOM 557 C CA . ASN A 1 71 ? -4.924 -6.566 6.486 1.00 92.31 71 ASN A CA 1
ATOM 558 C C . ASN A 1 71 ? -5.586 -7.822 5.908 1.00 92.31 71 ASN A C 1
ATOM 560 O O . ASN A 1 71 ? -6.784 -8.002 6.110 1.00 92.31 71 ASN A O 1
ATOM 564 N N . ILE A 1 72 ? -4.823 -8.696 5.242 1.00 91.31 72 ILE A N 1
ATOM 565 C CA . ILE A 1 72 ? -5.331 -9.972 4.717 1.00 91.31 72 ILE A CA 1
ATOM 566 C C . ILE A 1 72 ? -5.828 -10.846 5.869 1.00 91.31 72 ILE A C 1
ATOM 568 O O . ILE A 1 72 ? -6.966 -11.306 5.842 1.00 91.31 72 ILE A O 1
ATOM 572 N N . ARG A 1 73 ? -5.017 -11.008 6.921 1.00 93.94 73 ARG A N 1
ATOM 573 C CA . ARG A 1 73 ? -5.366 -11.815 8.097 1.00 93.94 73 ARG A CA 1
ATOM 574 C C . ARG A 1 73 ? -6.594 -11.283 8.836 1.00 93.94 73 ARG A C 1
ATOM 576 O O . ARG A 1 73 ? -7.391 -12.069 9.333 1.00 93.94 73 ARG A O 1
ATOM 583 N N . ARG A 1 74 ? -6.738 -9.958 8.936 1.00 92.06 74 ARG A N 1
ATOM 584 C CA . ARG A 1 74 ? -7.882 -9.302 9.596 1.00 92.06 74 ARG A CA 1
ATOM 585 C C . ARG A 1 74 ? -9.093 -9.104 8.670 1.00 92.06 74 ARG A C 1
ATOM 587 O O . ARG A 1 74 ? -10.109 -8.598 9.130 1.00 92.06 74 ARG A O 1
ATOM 594 N N . GLY A 1 75 ? -8.998 -9.449 7.383 1.00 91.94 75 GLY A N 1
ATOM 595 C CA . GLY A 1 75 ? -10.067 -9.223 6.401 1.00 91.94 75 GLY A CA 1
ATOM 596 C C . GLY A 1 75 ? -10.400 -7.742 6.164 1.00 91.94 75 GLY A C 1
ATOM 597 O O . GLY A 1 75 ? -11.508 -7.410 5.744 1.00 91.94 75 GLY A O 1
ATOM 598 N N . LEU A 1 76 ? -9.464 -6.833 6.449 1.00 91.06 76 LEU A N 1
ATOM 599 C CA . LEU A 1 76 ? -9.689 -5.393 6.346 1.00 91.06 76 LEU A CA 1
ATOM 600 C C . LEU A 1 76 ? -9.510 -4.909 4.909 1.00 91.06 76 LEU A C 1
ATOM 602 O O . LEU A 1 76 ? -8.599 -5.320 4.192 1.00 91.06 76 LEU A O 1
ATOM 606 N N . LYS A 1 77 ? -10.346 -3.950 4.492 1.00 90.50 77 LYS A N 1
ATOM 607 C CA . LYS A 1 77 ? -10.182 -3.284 3.191 1.00 90.50 77 LYS A CA 1
ATOM 608 C C . LYS A 1 77 ? -8.950 -2.381 3.171 1.00 90.50 77 LYS A C 1
ATOM 610 O O . LYS A 1 77 ? -8.355 -2.213 2.114 1.00 90.50 77 LYS A O 1
ATOM 615 N N . ASN A 1 78 ? -8.597 -1.745 4.277 1.00 92.88 78 ASN A N 1
ATOM 616 C CA . ASN A 1 78 ? -7.384 -0.948 4.457 1.00 92.88 78 ASN A CA 1
ATOM 617 C C . ASN A 1 78 ? -7.190 -0.671 5.952 1.00 92.88 78 ASN A C 1
ATOM 619 O O . ASN A 1 78 ? -8.102 -0.895 6.751 1.00 92.88 78 ASN A O 1
ATOM 623 N N . CYS A 1 79 ? -6.030 -0.124 6.314 1.00 93.56 79 CYS A N 1
ATOM 624 C CA . CYS A 1 79 ? -5.733 0.258 7.692 1.00 93.56 79 CYS A CA 1
ATOM 625 C C . CYS A 1 79 ? -6.702 1.298 8.273 1.00 93.56 79 CYS A C 1
ATOM 627 O O . CYS A 1 79 ? -6.823 1.368 9.489 1.00 93.56 79 CYS A O 1
ATOM 629 N N . GLY A 1 80 ? -7.420 2.059 7.443 1.00 91.88 80 GLY A N 1
ATOM 630 C CA . GLY A 1 80 ? -8.428 3.015 7.895 1.00 91.88 80 GLY A CA 1
ATOM 631 C C . GLY A 1 80 ? -9.664 2.341 8.495 1.00 91.88 80 GLY A C 1
ATOM 632 O O . GLY A 1 80 ? -10.356 2.955 9.287 1.00 91.88 80 GLY A O 1
ATOM 633 N N . GLY A 1 81 ? -9.928 1.069 8.186 1.00 91.88 81 GLY A N 1
ATOM 634 C CA . GLY A 1 81 ? -10.971 0.286 8.861 1.00 91.88 81 GLY A CA 1
ATOM 635 C C . GLY A 1 81 ? -10.512 -0.384 10.159 1.00 91.88 81 GLY A C 1
ATOM 636 O O . GLY A 1 81 ? -11.249 -1.191 10.716 1.00 91.88 81 GLY A O 1
ATOM 637 N N . CYS A 1 82 ? -9.282 -0.135 10.613 1.00 93.94 82 CYS A N 1
ATOM 638 C CA . CYS A 1 82 ? -8.753 -0.743 11.827 1.00 93.94 82 CYS A CA 1
ATOM 639 C C . CYS A 1 82 ? -9.094 0.115 13.051 1.00 93.94 82 CYS A C 1
ATOM 641 O O . CYS A 1 82 ? -8.691 1.268 13.099 1.00 93.94 82 CYS A O 1
ATOM 643 N N . LEU A 1 83 ? -9.726 -0.475 14.069 1.00 91.44 83 LEU A N 1
ATOM 644 C CA . LEU A 1 83 ? -10.035 0.192 15.346 1.00 91.44 83 LEU A CA 1
ATOM 645 C C . LEU A 1 83 ? -8.789 0.679 16.106 1.00 91.44 83 LEU A C 1
ATOM 647 O O . LEU A 1 83 ? -8.856 1.610 16.896 1.00 91.44 83 LEU A O 1
ATOM 651 N N . GLU A 1 84 ? -7.643 0.038 15.874 1.00 91.44 84 GLU A N 1
ATOM 652 C CA . GLU A 1 84 ? -6.370 0.379 16.520 1.00 91.44 84 GLU A CA 1
ATOM 653 C C . GLU A 1 84 ? -5.559 1.402 15.706 1.00 91.44 84 GLU A C 1
ATOM 655 O O . GLU A 1 84 ? -4.367 1.579 15.958 1.00 91.44 84 GLU A O 1
ATOM 660 N N . PHE A 1 85 ? -6.132 2.005 14.660 1.00 91.50 85 PHE A N 1
ATOM 661 C CA . PHE A 1 85 ? -5.407 2.910 13.773 1.00 91.50 85 PHE A CA 1
ATOM 662 C C . PHE A 1 85 ? -5.128 4.271 14.443 1.00 91.50 85 PHE A C 1
ATOM 664 O O . PHE A 1 85 ? -6.059 4.905 14.935 1.00 91.50 85 PHE A O 1
ATOM 671 N N . PRO A 1 86 ? -3.880 4.785 14.409 1.00 91.25 86 PRO A N 1
ATOM 672 C CA . PRO A 1 86 ? -2.650 4.163 13.902 1.00 91.25 86 PRO A CA 1
ATOM 673 C C . PRO A 1 86 ? -2.026 3.134 14.867 1.00 91.25 86 PRO A C 1
ATOM 675 O O . PRO A 1 86 ? -1.573 3.467 15.971 1.00 91.25 86 PRO A O 1
ATOM 678 N N . CYS A 1 87 ? -1.891 1.890 14.395 1.00 93.25 87 CYS A N 1
ATOM 679 C CA . CYS A 1 87 ? -1.348 0.784 15.185 1.00 93.25 87 CYS A CA 1
ATOM 680 C C . CYS A 1 87 ? 0.186 0.707 15.103 1.00 93.25 87 CYS A C 1
ATOM 682 O O . CYS A 1 87 ? 0.819 1.358 14.269 1.00 93.25 87 CYS A O 1
ATOM 684 N N . LYS A 1 88 ? 0.799 -0.127 15.954 1.00 92.12 88 LYS A N 1
ATOM 685 C CA . LYS A 1 88 ? 2.266 -0.284 16.033 1.00 92.12 88 LYS A CA 1
ATOM 686 C C . LYS A 1 88 ? 2.910 -0.723 14.710 1.00 92.12 88 LYS A C 1
ATOM 688 O O . LYS A 1 88 ? 3.997 -0.258 14.409 1.00 92.12 88 LYS A O 1
ATOM 693 N N . ILE A 1 89 ? 2.219 -1.549 13.919 1.00 90.06 89 ILE A N 1
ATOM 694 C CA . ILE A 1 89 ? 2.730 -2.097 12.648 1.00 90.06 89 ILE A CA 1
ATOM 695 C C . ILE A 1 89 ? 2.953 -0.985 11.614 1.00 90.06 89 ILE A C 1
ATOM 697 O O . ILE A 1 89 ? 3.969 -0.958 10.933 1.00 90.06 89 ILE A O 1
ATOM 701 N N . GLY A 1 90 ? 2.004 -0.053 11.483 1.00 89.75 90 GLY A N 1
ATOM 702 C CA . GLY A 1 90 ? 2.076 0.973 10.440 1.00 89.75 90 GLY A CA 1
ATOM 703 C C . GLY A 1 90 ? 2.605 2.330 10.905 1.00 89.75 90 GLY A C 1
ATOM 704 O O . GLY A 1 90 ? 2.981 3.141 10.066 1.00 89.75 90 GLY A O 1
ATOM 705 N N . ARG A 1 91 ? 2.659 2.605 12.218 1.00 90.81 91 ARG A N 1
ATOM 706 C CA . ARG A 1 91 ? 3.047 3.925 12.751 1.00 90.81 91 ARG A CA 1
ATOM 707 C C . ARG A 1 91 ? 4.395 4.411 12.220 1.00 90.81 91 ARG A C 1
ATOM 709 O O . ARG A 1 91 ? 4.499 5.577 11.860 1.00 90.81 91 ARG A O 1
ATOM 716 N N . GLU A 1 92 ? 5.401 3.540 12.169 1.00 90.06 92 GLU A N 1
ATOM 717 C CA . GLU A 1 92 ? 6.727 3.907 11.658 1.00 90.06 92 GLU A CA 1
ATOM 718 C C . GLU A 1 92 ? 6.722 4.103 10.137 1.00 90.06 92 GLU A C 1
ATOM 720 O O . GLU A 1 92 ? 7.327 5.048 9.641 1.00 90.06 92 GLU A O 1
ATOM 725 N N . PHE A 1 93 ? 5.959 3.288 9.402 1.00 89.19 93 PHE A N 1
ATOM 726 C CA . PHE A 1 93 ? 5.774 3.453 7.957 1.00 89.19 93 PHE A CA 1
ATOM 727 C C . PHE A 1 93 ? 5.135 4.809 7.614 1.00 89.19 93 PHE A C 1
ATOM 729 O O . PHE A 1 93 ? 5.580 5.511 6.716 1.00 89.19 93 PHE A O 1
ATOM 736 N N . TRP A 1 94 ? 4.124 5.235 8.366 1.00 92.94 94 TRP A N 1
ATOM 737 C CA . TRP A 1 94 ? 3.437 6.506 8.116 1.00 92.94 94 TRP A CA 1
ATOM 738 C C . TRP A 1 94 ? 4.243 7.750 8.495 1.00 92.94 94 TRP A C 1
ATOM 740 O O . TRP A 1 94 ? 3.899 8.844 8.056 1.00 92.94 94 TRP A O 1
ATOM 750 N N . LYS A 1 95 ? 5.340 7.609 9.252 1.00 91.62 95 LYS A N 1
ATOM 751 C CA . LYS A 1 95 ? 6.291 8.713 9.456 1.00 91.62 95 LYS A CA 1
ATOM 752 C C . LYS A 1 95 ? 7.067 9.043 8.182 1.00 91.62 95 LYS A C 1
ATOM 754 O O . LYS A 1 95 ? 7.424 10.198 7.984 1.00 91.62 95 LYS A O 1
ATOM 759 N N . THR A 1 96 ? 7.333 8.048 7.335 1.00 88.69 96 THR A N 1
ATOM 760 C CA . THR A 1 96 ? 8.037 8.245 6.058 1.00 88.69 96 THR A CA 1
ATOM 761 C C . THR A 1 96 ? 7.079 8.526 4.899 1.00 88.69 96 THR A C 1
ATOM 763 O O . THR A 1 96 ? 7.508 9.048 3.875 1.00 88.69 96 THR A O 1
ATOM 766 N N . MET A 1 97 ? 5.791 8.220 5.081 1.00 88.31 97 MET A N 1
ATOM 767 C CA . MET A 1 97 ? 4.722 8.302 4.079 1.00 88.31 97 MET A CA 1
ATOM 768 C C . MET A 1 97 ? 3.504 9.072 4.642 1.00 88.31 97 MET A C 1
ATOM 770 O O . MET A 1 97 ? 2.475 8.469 4.980 1.00 88.31 97 MET A O 1
ATOM 774 N N . PRO A 1 98 ? 3.624 10.402 4.846 1.00 90.50 98 PRO A N 1
ATOM 775 C CA . PRO A 1 98 ? 2.598 11.198 5.523 1.00 90.50 98 PRO A CA 1
ATOM 776 C C . PRO A 1 98 ? 1.327 11.401 4.684 1.00 90.50 98 PRO A C 1
ATOM 778 O O . PRO A 1 98 ? 0.238 11.521 5.244 1.00 90.50 98 PRO A O 1
ATOM 781 N N . GLU A 1 99 ? 1.424 11.410 3.353 1.00 90.38 99 GLU A N 1
ATOM 782 C CA . GLU A 1 99 ? 0.256 11.573 2.476 1.00 90.38 99 GLU A CA 1
ATOM 783 C C . GLU A 1 99 ? -0.670 10.348 2.557 1.00 90.38 99 GLU A C 1
ATOM 785 O O . GLU A 1 99 ? -1.889 10.459 2.711 1.00 90.38 99 GLU A O 1
ATOM 790 N N . GLU A 1 100 ? -0.079 9.157 2.540 1.00 91.25 100 GLU A N 1
ATOM 791 C CA . GLU A 1 100 ? -0.749 7.874 2.714 1.00 91.25 100 GLU A CA 1
ATOM 792 C C . GLU A 1 100 ? -1.456 7.799 4.066 1.00 91.25 100 GLU A C 1
ATOM 794 O O . GLU A 1 100 ? -2.577 7.287 4.164 1.00 91.25 100 GLU A O 1
ATOM 799 N N . TYR A 1 101 ? -0.818 8.338 5.105 1.00 93.12 101 TYR A N 1
ATOM 800 C CA . TYR A 1 101 ? -1.395 8.413 6.438 1.00 93.12 101 TYR A CA 1
ATOM 801 C C . TYR A 1 101 ? -2.640 9.297 6.476 1.00 93.12 101 TYR A C 1
ATOM 803 O O . TYR A 1 101 ? -3.674 8.882 7.004 1.00 93.12 101 TYR A O 1
ATOM 811 N N . GLU A 1 102 ? -2.583 10.484 5.874 1.00 92.44 102 GLU A N 1
ATOM 812 C CA . GLU A 1 102 ? -3.732 11.388 5.809 1.00 92.44 102 GLU A CA 1
ATOM 813 C C . GLU A 1 102 ? -4.886 10.796 4.989 1.00 92.44 102 GLU A C 1
ATOM 815 O O . GLU A 1 102 ? -6.054 10.918 5.374 1.00 92.44 102 GLU A O 1
ATOM 820 N N . ASN A 1 103 ? -4.588 10.060 3.916 1.00 91.56 103 ASN A N 1
ATOM 821 C CA . ASN A 1 103 ? -5.603 9.316 3.167 1.00 91.56 103 ASN A CA 1
ATOM 822 C C . ASN A 1 103 ? -6.315 8.280 4.049 1.00 91.56 103 ASN A C 1
ATOM 824 O O . ASN A 1 103 ? -7.546 8.191 4.039 1.00 91.56 103 ASN A O 1
ATOM 828 N N . LEU A 1 104 ? -5.565 7.525 4.856 1.00 93.06 104 LEU A N 1
ATOM 829 C CA . LEU A 1 104 ? -6.145 6.549 5.779 1.00 93.06 104 LEU A CA 1
ATOM 830 C C . LEU A 1 104 ? -6.902 7.197 6.936 1.00 93.06 104 LEU A C 1
ATOM 832 O O . LEU A 1 104 ? -7.956 6.688 7.298 1.00 93.06 104 LEU A O 1
ATOM 836 N N . LYS A 1 105 ? -6.428 8.319 7.484 1.00 93.31 105 LYS A N 1
ATOM 837 C CA . LYS A 1 105 ? -7.151 9.083 8.513 1.00 93.31 105 LYS A CA 1
ATOM 838 C C . LYS A 1 105 ? -8.505 9.565 8.019 1.00 93.31 105 LYS A C 1
ATOM 840 O O . LYS A 1 105 ? -9.482 9.459 8.755 1.00 93.31 105 LYS A O 1
ATOM 845 N N . LYS A 1 106 ? -8.580 10.068 6.782 1.00 92.38 106 LYS A N 1
ATOM 846 C CA . LYS A 1 106 ? -9.852 10.461 6.159 1.00 92.38 106 LYS A CA 1
ATOM 847 C C . LYS A 1 106 ? -10.797 9.266 6.074 1.00 92.38 106 LYS A C 1
ATOM 849 O O . LYS A 1 106 ? -11.943 9.371 6.492 1.00 92.38 106 LYS A O 1
ATOM 854 N N . ILE A 1 107 ? -10.300 8.120 5.604 1.00 92.06 107 ILE A N 1
ATOM 855 C CA . ILE A 1 107 ? -11.086 6.881 5.535 1.00 92.06 107 ILE A CA 1
ATOM 856 C C . ILE A 1 107 ? -11.543 6.441 6.931 1.00 92.06 107 ILE A C 1
ATOM 858 O O . ILE A 1 107 ? -12.716 6.139 7.109 1.00 92.06 107 ILE A O 1
ATOM 862 N N . HIS A 1 108 ? -10.649 6.445 7.917 1.00 92.75 108 HIS A N 1
ATOM 863 C CA . HIS A 1 108 ? -10.954 6.063 9.293 1.00 92.75 108 HIS A CA 1
ATOM 864 C C . HIS A 1 108 ? -12.033 6.960 9.892 1.00 92.75 108 HIS A C 1
ATOM 866 O O . HIS A 1 108 ? -13.042 6.473 10.386 1.00 92.75 108 HIS A O 1
ATOM 872 N N . ARG A 1 109 ? -11.880 8.282 9.770 1.00 90.69 109 ARG A N 1
ATOM 873 C CA . ARG A 1 109 ? -12.891 9.239 10.227 1.00 90.69 109 ARG A CA 1
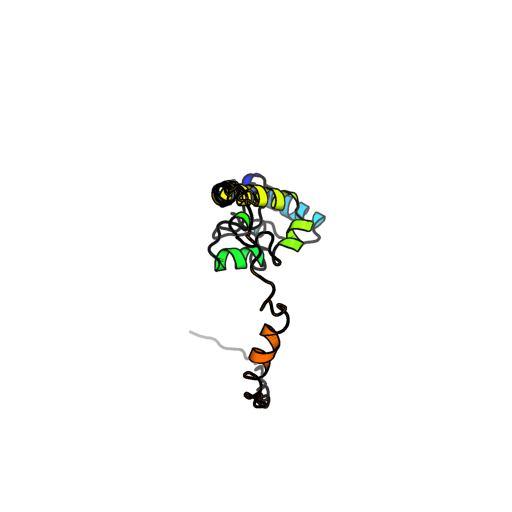ATOM 874 C C . ARG A 1 109 ? -14.250 8.986 9.577 1.00 90.69 109 ARG A C 1
ATOM 876 O O . ARG A 1 109 ? -15.252 9.045 10.269 1.00 90.69 109 ARG A O 1
ATOM 883 N N . LEU A 1 110 ? -14.288 8.706 8.274 1.00 90.81 110 LEU A N 1
ATOM 884 C CA . LEU A 1 110 ? -15.541 8.432 7.565 1.00 90.81 110 LEU A CA 1
ATOM 885 C C . LEU A 1 110 ? -16.192 7.115 8.004 1.00 90.81 110 LEU A C 1
ATOM 887 O O . LEU A 1 110 ? -17.411 7.051 8.080 1.00 90.81 110 LEU A O 1
ATOM 891 N N . LEU A 1 111 ? -15.400 6.079 8.292 1.00 90.25 111 LEU A N 1
ATOM 892 C CA . LEU A 1 111 ? -15.913 4.777 8.732 1.00 90.25 111 LEU A CA 1
ATOM 893 C C . LEU A 1 111 ? -16.417 4.785 10.177 1.00 90.25 111 LEU A C 1
ATOM 895 O O . LEU A 1 111 ? -17.307 4.010 10.506 1.00 90.25 111 LEU A O 1
ATOM 899 N N . PHE A 1 112 ? -15.852 5.643 11.025 1.00 88.50 112 PHE A N 1
ATOM 900 C CA . PHE A 1 112 ? -16.198 5.745 12.444 1.00 88.50 112 PHE A CA 1
ATOM 901 C C . PHE A 1 112 ? -16.945 7.041 12.784 1.00 88.50 112 PHE A C 1
ATOM 903 O O . PHE A 1 112 ? -17.012 7.417 13.952 1.00 88.50 112 PHE A O 1
ATOM 910 N N . LYS A 1 113 ? -17.504 7.727 11.777 1.00 83.25 113 LYS A N 1
ATOM 911 C CA . LYS A 1 113 ? -18.225 8.991 11.965 1.00 83.25 113 LYS A CA 1
ATOM 912 C C . LYS A 1 113 ? -19.421 8.817 12.901 1.00 83.25 113 LYS A C 1
ATOM 914 O O . LYS A 1 113 ? -19.517 9.527 13.891 1.00 83.25 113 LYS A O 1
ATOM 919 N N . ASP A 1 114 ? -20.249 7.811 12.638 1.00 76.00 114 ASP A N 1
ATOM 920 C CA . ASP A 1 114 ? -21.472 7.564 13.412 1.00 76.00 114 ASP A CA 1
ATOM 921 C C . ASP A 1 114 ? -21.162 7.187 14.872 1.00 76.00 114 ASP A C 1
ATOM 923 O O . ASP A 1 114 ? -21.928 7.490 15.783 1.00 76.00 114 ASP A O 1
ATOM 927 N N . VAL A 1 115 ? -19.996 6.575 15.115 1.00 66.69 115 VAL A N 1
ATOM 928 C CA . VAL A 1 115 ? -19.509 6.306 16.475 1.00 66.69 115 VAL A CA 1
ATOM 929 C C . VAL A 1 115 ? -19.155 7.616 17.177 1.00 66.69 115 VAL A C 1
ATOM 931 O O . VAL A 1 115 ? -19.550 7.801 18.321 1.00 66.69 115 VAL A O 1
ATOM 934 N N . ALA A 1 116 ? -18.454 8.534 16.506 1.00 61.69 116 ALA A N 1
ATOM 935 C CA . ALA A 1 116 ? -18.073 9.824 17.081 1.00 61.69 116 ALA A CA 1
ATOM 936 C C . ALA A 1 116 ? -19.283 10.723 17.392 1.00 61.69 116 ALA A C 1
ATOM 938 O O . ALA A 1 116 ? -19.297 11.367 18.437 1.00 61.69 116 ALA A O 1
ATOM 939 N N . ASP A 1 117 ? -20.298 10.717 16.529 1.00 61.81 117 ASP A N 1
ATOM 940 C CA . ASP A 1 117 ? -21.499 11.539 16.708 1.00 61.81 117 ASP A CA 1
ATOM 941 C C . ASP A 1 117 ? -22.362 11.017 17.886 1.00 61.81 117 ASP A C 1
ATOM 943 O O . ASP A 1 117 ? -22.968 11.799 18.615 1.00 61.81 117 ASP A O 1
ATOM 947 N N . SER A 1 118 ? -22.344 9.704 18.162 1.00 58.72 118 SER A N 1
ATOM 948 C CA . SER A 1 118 ? -23.108 9.104 19.274 1.00 58.72 118 SER A CA 1
ATOM 949 C C . SER A 1 118 ? -22.549 9.383 20.679 1.00 58.72 118 SER A C 1
ATOM 951 O O . SER A 1 118 ? -23.283 9.288 21.659 1.00 58.72 118 SER A O 1
ATOM 953 N N . VAL A 1 119 ? -21.263 9.736 20.801 1.00 57.75 119 VAL A N 1
ATOM 954 C CA . VAL A 1 119 ? -20.637 10.086 22.094 1.00 57.75 119 VAL A CA 1
ATOM 955 C C . VAL A 1 119 ? -20.725 11.577 22.420 1.00 57.75 119 VAL A C 1
ATOM 957 O O . VAL A 1 119 ? -20.476 11.947 23.562 1.00 57.75 119 VAL A O 1
ATOM 960 N N . SER A 1 120 ? -21.084 12.434 21.457 1.00 55.59 120 SER A N 1
ATOM 961 C CA . SER A 1 120 ? -21.233 13.881 21.686 1.00 55.59 120 SER A CA 1
ATOM 962 C C . SER A 1 120 ? -22.581 14.301 22.276 1.00 55.59 120 SER A C 1
ATOM 964 O O . SER A 1 120 ? -22.726 15.454 22.660 1.00 55.59 120 SER A O 1
ATOM 966 N N . GLU A 1 121 ? -23.552 13.389 22.354 1.00 54.97 121 GLU A N 1
ATOM 967 C CA . GLU A 1 121 ? -24.906 13.661 22.869 1.00 54.97 121 GLU A CA 1
ATOM 968 C C . GLU A 1 121 ? -25.097 13.233 24.333 1.00 54.97 121 GLU A C 1
ATOM 970 O O . GLU A 1 121 ? -26.167 13.419 24.909 1.00 54.97 121 GLU A O 1
ATOM 975 N N . PHE A 1 122 ? -24.053 12.686 24.962 1.00 49.50 122 PHE A N 1
ATOM 976 C CA . PHE A 1 122 ? -24.022 12.537 26.411 1.00 49.50 122 PHE A CA 1
ATOM 977 C C . PHE A 1 122 ? -23.588 13.881 27.002 1.00 49.50 122 PHE A C 1
ATOM 979 O O . PHE A 1 122 ? -22.406 14.094 27.271 1.00 49.50 122 PHE A O 1
ATOM 986 N N . GLU A 1 123 ? -24.538 14.812 27.141 1.00 56.09 123 GLU A N 1
ATOM 987 C CA . GLU A 1 123 ? -24.355 15.942 28.052 1.00 56.09 123 GLU A CA 1
ATOM 988 C C . GLU A 1 123 ? -23.967 15.347 29.407 1.00 56.09 123 GLU A C 1
ATOM 990 O O . GLU A 1 123 ? -24.686 14.501 29.950 1.00 56.09 123 GLU A O 1
ATOM 995 N N . GLU A 1 124 ? -22.781 15.710 29.907 1.00 54.66 124 GLU A N 1
ATOM 996 C CA . GLU A 1 124 ? -22.414 15.437 31.292 1.00 54.66 124 GLU A CA 1
ATOM 997 C C . GLU A 1 124 ? -23.605 15.897 32.135 1.00 54.66 124 GLU A C 1
ATOM 999 O O . GLU A 1 124 ? -23.960 17.075 32.036 1.00 54.66 124 GLU A O 1
ATOM 1004 N N . PRO A 1 125 ? -24.290 15.007 32.882 1.00 51.81 125 PRO A N 1
ATOM 1005 C CA . PRO A 1 125 ? -25.378 15.462 33.724 1.00 51.81 125 PRO A CA 1
ATOM 1006 C C . PRO A 1 125 ? -24.786 16.538 34.626 1.00 51.81 125 PRO A C 1
ATOM 1008 O O . PRO A 1 125 ? -23.814 16.257 35.337 1.00 51.81 125 PRO A O 1
ATOM 1011 N N . GLU A 1 126 ? -25.320 17.764 34.532 1.00 50.34 126 GLU A N 1
ATOM 1012 C CA . GLU A 1 126 ? -24.963 18.850 35.441 1.00 50.34 126 GLU A CA 1
ATOM 1013 C C . GLU A 1 126 ? -24.943 18.257 36.845 1.00 50.34 126 GLU A C 1
ATOM 1015 O O . GLU A 1 126 ? -25.828 17.466 37.186 1.00 50.34 126 GLU A O 1
ATOM 1020 N N . GLU A 1 127 ? -23.889 18.552 37.610 1.00 55.53 127 GLU A N 1
ATOM 1021 C CA . GLU A 1 127 ? -23.682 18.038 38.961 1.00 55.53 127 GLU A CA 1
ATOM 1022 C C . GLU A 1 127 ? -24.806 18.514 39.904 1.00 55.53 127 GLU A C 1
ATOM 1024 O O . GLU A 1 127 ? -24.589 19.287 40.837 1.00 55.53 127 GLU A O 1
ATOM 1029 N N . GLU A 1 128 ? -26.031 18.031 39.725 1.00 49.75 128 GLU A N 1
ATOM 1030 C CA . GLU A 1 128 ? -27.096 18.133 40.699 1.00 49.75 128 GLU A CA 1
ATOM 1031 C C . GLU A 1 128 ? -26.824 17.088 41.777 1.00 49.75 128 GLU A C 1
ATOM 1033 O O . GLU A 1 128 ? -27.406 16.009 41.850 1.00 49.75 128 GLU A O 1
ATOM 1038 N N . GLY A 1 129 ? -25.854 17.442 42.619 1.00 48.59 129 GLY A N 1
ATOM 1039 C CA . GLY A 1 129 ? -25.728 16.986 43.988 1.00 48.59 129 GLY A CA 1
ATOM 1040 C C . GLY A 1 129 ? -25.694 15.475 44.165 1.00 48.59 129 GLY A C 1
ATOM 1041 O O . GLY A 1 129 ? -26.671 14.870 44.613 1.00 48.59 129 GLY A O 1
ATOM 1042 N N . ILE A 1 130 ? -24.504 14.882 44.027 1.00 48.34 130 ILE A N 1
ATOM 1043 C CA . ILE A 1 130 ? -24.190 13.668 44.785 1.00 48.34 130 ILE A CA 1
ATOM 1044 C C . ILE A 1 130 ? -24.284 14.049 46.267 1.00 48.34 130 ILE A C 1
ATOM 1046 O O . ILE A 1 130 ? -23.346 14.581 46.866 1.00 48.34 130 ILE A O 1
ATOM 1050 N N . ARG A 1 131 ? -25.458 13.820 46.864 1.00 48.88 131 ARG A N 1
ATOM 1051 C CA . ARG A 1 131 ? -25.688 13.974 48.298 1.00 48.88 131 ARG A CA 1
ATOM 1052 C C . ARG A 1 131 ? -24.634 13.122 48.990 1.00 48.88 131 ARG A C 1
ATOM 1054 O O . ARG A 1 131 ? -24.574 11.916 48.767 1.00 48.88 131 ARG A O 1
ATOM 1061 N N . SER A 1 132 ? -23.777 13.784 49.759 1.00 44.91 132 SER A N 1
ATOM 1062 C CA . SER A 1 132 ? -22.599 13.220 50.409 1.00 44.91 132 SER A CA 1
ATOM 1063 C C . SER A 1 132 ? -22.874 11.834 50.991 1.00 44.91 132 SER A C 1
ATOM 1065 O O . SER A 1 132 ? -23.439 11.681 52.075 1.00 44.91 132 SER A O 1
ATOM 1067 N N . ILE A 1 133 ? -22.441 10.794 50.278 1.00 55.09 133 ILE A N 1
ATOM 1068 C CA . ILE A 1 133 ? -22.371 9.465 50.864 1.00 55.09 133 ILE A CA 1
ATOM 1069 C C . ILE A 1 133 ? -21.279 9.580 51.927 1.00 55.09 133 ILE A C 1
ATOM 1071 O O . ILE A 1 133 ? -20.117 9.857 51.625 1.00 55.09 133 ILE A O 1
ATOM 1075 N N . SER A 1 134 ? -21.698 9.498 53.191 1.00 54.16 134 SER A N 1
ATOM 1076 C CA . SER A 1 134 ? -20.835 9.534 54.369 1.00 54.16 134 SER A CA 1
ATOM 1077 C C . SER A 1 134 ? -19.568 8.718 54.111 1.00 54.16 134 SER A C 1
ATOM 1079 O O . SER A 1 134 ? -19.660 7.566 53.694 1.00 54.16 134 SER A O 1
ATOM 1081 N N . LYS A 1 135 ? -18.395 9.320 54.355 1.00 51.91 135 LYS A N 1
ATOM 1082 C CA . LYS A 1 135 ? -17.057 8.722 54.206 1.00 51.91 135 LYS A CA 1
ATOM 1083 C C . LYS A 1 135 ? -16.830 7.554 55.180 1.00 51.91 135 LYS A C 1
ATOM 1085 O O . LYS A 1 135 ? -15.958 7.607 56.041 1.00 51.91 135 LYS A O 1
ATOM 1090 N N . ARG A 1 136 ? -17.613 6.488 55.067 1.00 49.59 136 ARG A N 1
ATOM 1091 C CA . ARG A 1 136 ? -17.361 5.200 55.705 1.00 49.59 136 ARG A CA 1
ATOM 1092 C C . ARG A 1 136 ? -17.329 4.143 54.610 1.00 49.59 136 ARG A C 1
ATOM 1094 O O . ARG A 1 136 ? -18.364 3.605 54.245 1.00 49.59 136 ARG A O 1
ATOM 1101 N N . GLY A 1 137 ? -16.127 3.881 54.093 1.00 56.09 137 GLY A N 1
ATOM 1102 C CA . GLY A 1 137 ? -15.855 2.663 53.321 1.00 56.09 137 GLY A CA 1
ATOM 1103 C C . GLY A 1 137 ? -15.236 2.811 51.930 1.00 56.09 137 GLY A C 1
ATOM 1104 O O . GLY A 1 137 ? -15.281 1.844 51.182 1.00 56.09 137 GLY A O 1
ATOM 1105 N N . ALA A 1 138 ? -14.650 3.952 51.558 1.00 50.31 138 ALA A N 1
ATOM 1106 C CA . ALA A 1 138 ? -13.819 4.009 50.352 1.00 50.31 138 ALA A CA 1
ATOM 1107 C C . ALA A 1 138 ? -12.413 3.481 50.683 1.00 50.31 138 ALA A C 1
ATOM 1109 O O . ALA A 1 138 ? -11.589 4.216 51.228 1.00 50.31 138 ALA A O 1
ATOM 1110 N N . LEU A 1 139 ? -12.158 2.199 50.411 1.00 48.41 139 LEU A N 1
ATOM 1111 C CA . LEU A 1 139 ? -10.793 1.675 50.402 1.00 48.41 139 LEU A CA 1
ATOM 1112 C C . LEU A 1 139 ? -10.080 2.140 49.116 1.00 48.41 139 LEU A C 1
ATOM 1114 O O . LEU A 1 139 ? -10.709 2.147 48.053 1.00 48.41 139 LEU A O 1
ATOM 1118 N N . PRO A 1 140 ? -8.798 2.543 49.181 1.00 44.19 140 PRO A N 1
ATOM 1119 C CA . PRO A 1 140 ? -8.039 2.975 48.011 1.00 44.19 140 PRO A CA 1
ATOM 1120 C C . PRO A 1 140 ? -7.922 1.856 46.968 1.00 44.19 140 PRO A C 1
ATOM 1122 O O . PRO A 1 140 ? -7.710 0.691 47.306 1.00 44.19 140 PRO A O 1
ATOM 1125 N N . TYR A 1 141 ? -7.988 2.227 45.687 1.00 48.66 141 TYR A N 1
ATOM 1126 C CA . TYR A 1 141 ? -7.901 1.345 44.508 1.00 48.66 141 TYR A CA 1
ATOM 1127 C C . TYR A 1 141 ? -6.613 0.487 44.430 1.00 48.66 141 TYR A C 1
ATOM 1129 O O . TYR A 1 141 ? -6.496 -0.408 43.596 1.00 48.66 141 TYR A O 1
ATOM 1137 N N . GLU A 1 142 ? -5.652 0.698 45.326 1.00 51.41 142 GLU A N 1
ATOM 1138 C CA . GLU A 1 142 ? -4.383 -0.030 45.374 1.00 51.41 142 GLU A CA 1
ATOM 1139 C C . GLU A 1 142 ? -4.471 -1.387 46.110 1.00 51.41 142 GLU A C 1
ATOM 1141 O O . GLU A 1 142 ? -3.649 -2.267 45.859 1.00 51.41 142 GLU A O 1
ATOM 1146 N N . GLU A 1 143 ? -5.498 -1.646 46.933 1.00 47.28 143 GLU A N 1
ATOM 1147 C CA . GLU A 1 143 ? -5.598 -2.903 47.708 1.00 47.28 143 GLU A CA 1
ATOM 1148 C C . GLU A 1 143 ? -6.227 -4.092 46.953 1.00 47.28 143 GLU A C 1
ATOM 1150 O O . GLU A 1 143 ? -6.128 -5.240 47.399 1.00 47.28 143 GLU A O 1
ATOM 1155 N N . HIS A 1 144 ? -6.843 -3.881 45.784 1.00 48.75 144 HIS A N 1
ATOM 1156 C CA . HIS A 1 144 ? -7.455 -4.973 45.007 1.00 48.75 144 HIS A CA 1
ATOM 1157 C C . HIS A 1 144 ? -6.474 -5.791 44.157 1.00 48.75 144 HIS A C 1
ATOM 1159 O O . HIS A 1 144 ? -6.839 -6.858 43.664 1.00 48.75 144 HIS A O 1
ATOM 1165 N N . THR A 1 145 ? -5.209 -5.380 44.035 1.00 51.19 145 THR A N 1
ATOM 1166 C CA . THR A 1 145 ? -4.219 -6.141 43.251 1.00 51.19 145 THR A CA 1
ATOM 1167 C C . THR A 1 145 ? -3.355 -7.096 44.080 1.00 51.19 145 THR A C 1
ATOM 1169 O O . THR A 1 145 ? -2.732 -7.983 43.495 1.00 51.19 145 THR A O 1
ATOM 1172 N N . GLN A 1 146 ? -3.362 -7.019 45.418 1.00 54.19 146 GLN A N 1
ATOM 1173 C CA . GLN A 1 146 ? -2.534 -7.900 46.259 1.00 54.19 146 GLN A CA 1
ATOM 1174 C C . GLN A 1 146 ? -3.210 -9.222 46.659 1.00 54.19 146 GLN A C 1
ATOM 1176 O O . GLN A 1 146 ? -2.517 -10.233 46.769 1.00 54.19 146 GLN A O 1
ATOM 1181 N N . LYS A 1 147 ? -4.543 -9.281 46.794 1.00 46.50 147 LYS A N 1
ATOM 1182 C CA . LYS A 1 147 ? -5.232 -10.547 47.135 1.00 46.50 147 LYS A CA 1
ATOM 1183 C C . LYS A 1 147 ? -5.333 -11.536 45.965 1.00 46.50 147 LYS A C 1
ATOM 1185 O O . LYS A 1 147 ? -5.224 -12.733 46.194 1.00 46.50 147 LYS A O 1
ATOM 1190 N N . ASN A 1 148 ? -5.397 -11.062 44.718 1.00 45.28 148 ASN A N 1
ATOM 1191 C CA . ASN A 1 148 ? -5.380 -11.942 43.537 1.00 45.28 148 ASN A CA 1
ATOM 1192 C C . ASN A 1 148 ? -3.964 -12.375 43.102 1.00 45.28 148 ASN A C 1
ATOM 1194 O O . ASN A 1 148 ? -3.823 -13.270 42.272 1.00 45.28 148 ASN A O 1
ATOM 1198 N N . HIS A 1 149 ? -2.901 -11.783 43.664 1.00 50.12 149 HIS A N 1
ATOM 1199 C CA . HIS A 1 149 ? -1.517 -12.197 43.386 1.00 50.12 149 HIS A CA 1
ATOM 1200 C C . HIS A 1 149 ? -0.991 -13.299 44.322 1.00 50.12 149 HIS A C 1
ATOM 1202 O O . HIS A 1 149 ? 0.051 -13.881 44.022 1.00 50.12 149 HIS A O 1
ATOM 1208 N N . GLN A 1 150 ? -1.690 -13.642 45.413 1.00 54.22 150 GLN A N 1
ATOM 1209 C CA . GLN A 1 150 ? -1.302 -14.778 46.265 1.00 54.22 150 GLN A CA 1
ATOM 1210 C C . GLN A 1 150 ? -1.834 -16.132 45.764 1.00 54.22 150 GLN A C 1
ATOM 1212 O O . GLN A 1 150 ? -1.172 -17.146 45.975 1.00 54.22 150 GLN A O 1
ATOM 1217 N N . GLU A 1 151 ? -2.947 -16.179 45.023 1.00 47.06 151 GLU A N 1
ATOM 1218 C CA . GLU A 1 151 ? -3.512 -17.455 44.537 1.00 47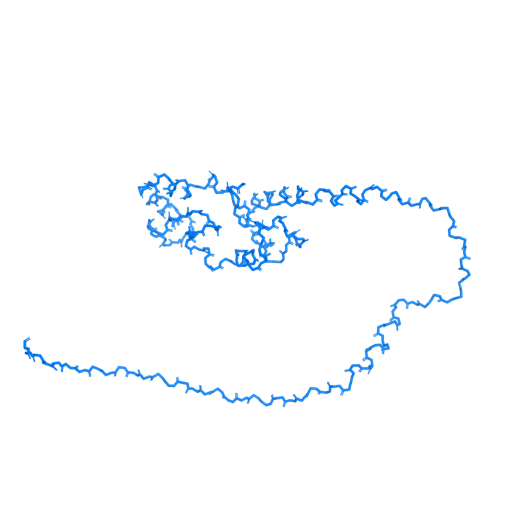.06 151 GLU A CA 1
ATOM 1219 C C . GLU A 1 151 ? -2.868 -17.988 43.244 1.00 47.06 151 GLU A C 1
ATOM 1221 O O . GLU A 1 151 ? -2.973 -19.176 42.940 1.00 47.06 151 GLU A O 1
ATOM 1226 N N . HIS A 1 152 ? -2.094 -17.177 42.516 1.00 47.28 152 HIS A N 1
ATOM 1227 C CA . HIS A 1 152 ? -1.310 -17.661 41.369 1.00 47.28 152 HIS A CA 1
ATOM 1228 C C . HIS A 1 152 ? 0.103 -18.156 41.732 1.00 47.28 152 HIS A C 1
ATOM 1230 O O . HIS A 1 152 ? 0.835 -18.627 40.860 1.00 47.28 152 HIS A O 1
ATOM 1236 N N . ALA A 1 153 ? 0.481 -18.140 43.015 1.00 48.97 153 ALA A N 1
ATOM 1237 C CA . ALA A 1 153 ? 1.810 -18.539 43.482 1.00 48.97 153 ALA A CA 1
ATOM 1238 C C . ALA A 1 153 ? 1.980 -20.047 43.788 1.00 48.97 153 ALA A C 1
ATOM 1240 O O . ALA A 1 153 ? 2.982 -20.423 44.396 1.00 48.97 153 ALA A O 1
ATOM 1241 N N . ILE A 1 154 ? 1.059 -20.928 43.361 1.00 51.31 154 ILE A N 1
ATOM 1242 C CA . ILE A 1 154 ? 1.170 -22.387 43.611 1.00 51.31 154 ILE A CA 1
ATOM 1243 C C . ILE A 1 154 ? 1.516 -23.222 42.366 1.00 51.31 154 ILE A C 1
ATOM 1245 O O . ILE A 1 154 ? 1.918 -24.375 42.498 1.00 51.31 154 ILE A O 1
ATOM 1249 N N . ASN A 1 155 ? 1.503 -22.660 41.154 1.00 54.28 155 ASN A N 1
ATOM 1250 C CA . ASN A 1 155 ? 1.989 -23.385 39.973 1.00 54.28 155 ASN A CA 1
ATOM 1251 C C . ASN A 1 155 ? 3.432 -23.001 39.641 1.00 54.28 155 ASN A C 1
ATOM 1253 O O . ASN A 1 155 ? 3.725 -22.176 38.778 1.00 54.28 155 ASN A O 1
ATOM 1257 N N . LYS A 1 156 ? 4.356 -23.649 40.354 1.00 46.94 156 LYS A N 1
ATOM 1258 C CA . LYS A 1 156 ? 5.794 -23.626 40.067 1.00 46.94 156 LYS A CA 1
ATOM 1259 C C . LYS A 1 156 ? 6.035 -24.119 38.625 1.00 46.94 156 LYS A C 1
ATOM 1261 O O . LYS A 1 156 ? 5.511 -25.172 38.257 1.00 46.94 156 LYS A O 1
ATOM 1266 N N . PRO A 1 157 ? 6.856 -23.441 37.806 1.00 44.12 157 PRO A N 1
ATOM 1267 C CA . PRO A 1 157 ? 7.191 -23.934 36.477 1.00 44.12 157 PRO A CA 1
ATOM 1268 C C . PRO A 1 157 ? 8.022 -25.218 36.596 1.00 44.12 157 PRO A C 1
ATOM 1270 O O . PRO A 1 157 ? 9.144 -25.214 37.111 1.00 44.12 157 PRO A O 1
ATOM 1273 N N . VAL A 1 158 ? 7.485 -26.334 36.098 1.00 48.50 158 VAL A N 1
ATOM 1274 C CA . VAL A 1 158 ? 8.274 -27.544 35.842 1.00 48.50 158 VAL A CA 1
ATOM 1275 C C . VAL A 1 158 ? 9.307 -27.190 34.776 1.00 48.50 158 VAL A C 1
ATOM 1277 O O . VAL A 1 158 ? 8.962 -26.860 33.641 1.00 48.50 158 VAL A O 1
ATOM 1280 N N . LYS A 1 159 ? 10.591 -27.249 35.145 1.00 45.78 159 LYS A N 1
ATOM 1281 C CA . LYS A 1 159 ? 11.722 -27.103 34.224 1.00 45.78 159 LYS A CA 1
ATOM 1282 C C . LYS A 1 159 ? 11.619 -28.181 33.139 1.00 45.78 159 LYS A C 1
ATOM 1284 O O . LYS A 1 159 ? 12.030 -29.319 33.360 1.00 45.78 159 LYS A O 1
ATOM 1289 N N . LYS A 1 160 ? 11.093 -27.845 31.960 1.00 52.28 160 LYS A N 1
ATOM 1290 C CA . LYS A 1 160 ? 11.256 -28.696 30.777 1.00 52.28 160 LYS A CA 1
ATOM 1291 C C . LYS A 1 160 ? 12.724 -28.616 30.360 1.00 52.28 160 LYS A C 1
ATOM 1293 O O . LYS A 1 160 ? 13.196 -27.561 29.943 1.00 52.28 160 LYS A O 1
ATOM 1298 N N . LYS A 1 161 ? 13.462 -29.717 30.529 1.00 44.75 161 LYS A N 1
ATOM 1299 C CA . LYS A 1 161 ? 14.806 -29.874 29.959 1.00 44.75 161 LYS A CA 1
ATOM 1300 C C . LYS A 1 161 ? 14.703 -29.704 28.441 1.00 44.75 161 LYS A C 1
ATOM 1302 O O . LYS A 1 161 ? 13.846 -30.323 27.814 1.00 44.75 161 LYS A O 1
ATOM 1307 N N . ALA A 1 162 ? 15.564 -28.864 27.874 1.00 45.09 162 ALA A N 1
ATOM 1308 C CA . ALA A 1 162 ? 15.711 -28.722 26.434 1.00 45.09 162 ALA A CA 1
ATOM 1309 C C . ALA A 1 162 ? 16.097 -30.079 25.824 1.00 45.09 162 ALA A C 1
ATOM 1311 O O . ALA A 1 162 ? 17.083 -30.692 26.237 1.00 45.09 162 ALA A O 1
ATOM 1312 N N . ALA A 1 163 ? 15.306 -30.555 24.863 1.00 48.34 163 ALA A N 1
ATOM 1313 C CA . ALA A 1 163 ? 15.675 -31.696 24.038 1.00 48.34 163 ALA A CA 1
ATOM 1314 C C . ALA A 1 163 ? 16.776 -31.263 23.044 1.00 48.34 163 ALA A C 1
ATOM 1316 O O . ALA A 1 163 ? 16.660 -30.180 22.463 1.00 48.34 163 ALA A O 1
ATOM 1317 N N . PRO A 1 164 ? 17.841 -32.058 22.831 1.00 44.19 164 PRO A N 1
ATOM 1318 C CA . PRO A 1 164 ? 18.899 -31.712 21.888 1.00 44.19 164 PRO A CA 1
ATOM 1319 C C . PRO A 1 164 ? 18.400 -31.699 20.439 1.00 44.19 164 PRO A C 1
ATOM 1321 O O . PRO A 1 164 ? 17.677 -32.594 20.001 1.00 44.19 164 PRO A O 1
ATOM 1324 N N . LEU A 1 165 ? 18.849 -30.695 19.688 1.00 46.47 165 LEU A N 1
ATOM 1325 C CA . LEU A 1 165 ? 18.651 -30.560 18.248 1.00 46.47 165 LEU A CA 1
ATOM 1326 C C . LEU A 1 165 ? 19.274 -31.756 17.510 1.00 46.47 165 LEU A C 1
ATOM 1328 O O . LEU A 1 165 ? 20.495 -31.931 17.505 1.00 46.47 165 LEU A O 1
ATOM 1332 N N . VAL A 1 166 ? 18.441 -32.561 16.849 1.00 43.06 166 VAL A N 1
ATOM 1333 C CA . VAL A 1 166 ? 18.897 -33.579 15.896 1.00 43.06 166 VAL A CA 1
ATOM 1334 C C . VAL A 1 166 ? 19.411 -32.868 14.645 1.00 43.06 166 VAL A C 1
ATOM 1336 O O . VAL A 1 166 ? 18.649 -32.260 13.893 1.00 43.06 166 VAL A O 1
ATOM 1339 N N . LYS A 1 167 ? 20.726 -32.955 14.426 1.00 42.91 167 LYS A N 1
ATOM 1340 C CA . LYS A 1 167 ? 21.400 -32.532 13.195 1.00 42.91 167 LYS A CA 1
ATOM 1341 C C . LYS A 1 167 ? 20.871 -33.381 12.036 1.00 42.91 167 LYS A C 1
ATOM 1343 O O . LYS A 1 167 ? 21.181 -34.567 11.950 1.00 42.91 167 LYS A O 1
ATOM 1348 N N . LYS A 1 168 ? 20.070 -32.795 11.144 1.00 43.84 168 LYS A N 1
ATOM 1349 C CA . LYS A 1 168 ? 19.758 -33.428 9.858 1.00 43.84 168 LYS A CA 1
ATOM 1350 C C . LYS A 1 168 ? 20.945 -33.218 8.925 1.00 43.84 168 LYS A C 1
ATOM 1352 O O . LYS A 1 168 ? 21.228 -32.102 8.500 1.00 43.84 168 LYS A O 1
ATOM 1357 N N . ASN A 1 169 ? 21.653 -34.314 8.679 1.00 40.03 169 ASN A N 1
ATOM 1358 C CA . ASN A 1 169 ? 22.758 -34.395 7.742 1.00 40.03 169 ASN A CA 1
ATOM 1359 C C . ASN A 1 169 ? 22.271 -34.128 6.315 1.00 40.03 169 ASN A C 1
ATOM 1361 O O . ASN A 1 169 ? 21.281 -34.692 5.854 1.00 40.03 169 ASN A O 1
ATOM 1365 N N . ASN A 1 170 ? 23.020 -33.268 5.641 1.00 36.12 170 ASN A N 1
ATOM 1366 C CA . ASN A 1 170 ? 22.945 -32.971 4.222 1.00 36.12 170 ASN A CA 1
ATOM 1367 C C . ASN A 1 170 ? 23.615 -34.124 3.441 1.00 36.12 170 ASN A C 1
ATOM 1369 O O . ASN A 1 170 ? 24.784 -34.405 3.721 1.00 36.12 170 ASN A O 1
ATOM 1373 N N . PRO A 1 171 ? 22.960 -34.803 2.483 1.00 39.19 171 PRO A N 1
ATOM 1374 C CA . PRO A 1 171 ? 23.654 -35.700 1.574 1.00 39.19 171 PRO A CA 1
ATOM 1375 C C . PRO A 1 171 ? 24.176 -34.912 0.369 1.00 39.19 171 PRO A C 1
ATOM 1377 O O . PRO A 1 171 ? 23.435 -34.474 -0.510 1.00 39.19 171 PRO A O 1
ATOM 1380 N N . SER A 1 172 ? 25.495 -34.747 0.350 1.00 40.03 172 SER A N 1
ATOM 1381 C CA . SER A 1 172 ? 26.283 -34.293 -0.789 1.00 40.03 172 SER A CA 1
ATOM 1382 C C . SER A 1 172 ? 26.046 -35.127 -2.054 1.00 40.03 172 SER A C 1
ATOM 1384 O O . SER A 1 172 ? 25.932 -36.349 -2.008 1.00 40.03 172 SER A O 1
ATOM 1386 N N . LYS A 1 173 ? 26.089 -34.421 -3.189 1.00 39.22 173 LYS A N 1
ATOM 1387 C CA . LYS A 1 173 ? 26.455 -34.861 -4.547 1.00 39.22 173 LYS A CA 1
ATOM 1388 C C . LYS A 1 173 ? 27.084 -36.265 -4.649 1.00 39.22 173 LYS A C 1
ATOM 1390 O O . LYS A 1 173 ? 28.167 -36.489 -4.113 1.00 39.22 173 LYS A O 1
ATOM 1395 N N . LYS A 1 174 ? 26.550 -37.092 -5.555 1.00 39.34 174 LYS A N 1
ATOM 1396 C CA . LYS A 1 174 ? 27.359 -37.955 -6.432 1.00 39.34 174 LYS A CA 1
ATOM 1397 C C . LYS A 1 174 ? 26.820 -37.892 -7.862 1.00 39.34 174 LYS A C 1
ATOM 1399 O O . LYS A 1 174 ? 25.666 -38.208 -8.118 1.00 39.34 174 LYS A O 1
ATOM 1404 N N . LYS A 1 175 ? 27.695 -37.439 -8.762 1.00 38.72 175 LYS A N 1
ATOM 1405 C CA . LYS A 1 175 ? 27.648 -37.700 -10.205 1.00 38.72 175 LYS A CA 1
ATOM 1406 C C . LYS A 1 175 ? 27.729 -39.214 -10.439 1.00 38.72 175 LYS A C 1
ATOM 1408 O O . LYS A 1 175 ? 28.331 -39.890 -9.609 1.00 38.72 175 LYS A O 1
ATOM 1413 N N . ASN A 1 176 ? 27.208 -39.694 -11.569 1.00 36.41 176 ASN A N 1
ATOM 1414 C CA . ASN A 1 176 ? 27.932 -40.541 -12.526 1.00 36.41 176 ASN A CA 1
ATOM 1415 C C . ASN A 1 176 ? 27.166 -40.621 -13.859 1.00 36.41 176 ASN A C 1
ATOM 1417 O O . ASN A 1 176 ? 25.953 -40.446 -13.899 1.00 36.41 176 ASN A O 1
ATOM 1421 N N . ASN A 1 177 ? 27.945 -40.788 -14.926 1.00 32.94 177 ASN A N 1
ATOM 1422 C CA . ASN A 1 177 ? 27.612 -40.671 -16.346 1.00 32.94 177 ASN A CA 1
ATOM 1423 C C . ASN A 1 177 ? 27.102 -41.986 -16.972 1.00 32.94 177 ASN A C 1
ATOM 1425 O O . ASN A 1 177 ? 27.359 -43.045 -16.407 1.00 32.94 177 ASN A O 1
ATOM 1429 N N . ALA A 1 178 ? 26.608 -41.845 -18.219 1.00 36.34 178 ALA A N 1
ATOM 1430 C CA . ALA A 1 178 ? 26.568 -42.821 -19.332 1.00 36.34 178 ALA A CA 1
ATOM 1431 C C . ALA A 1 178 ? 25.550 -43.976 -19.168 1.00 36.34 178 ALA A C 1
ATOM 1433 O O . ALA A 1 178 ? 25.336 -44.436 -18.057 1.00 36.34 178 ALA A O 1
ATOM 1434 N N . THR A 1 179 ? 24.801 -44.450 -20.171 1.00 38.62 179 THR A N 1
ATOM 1435 C CA . THR A 1 179 ? 25.003 -44.683 -21.626 1.00 38.62 179 THR A CA 1
ATOM 1436 C C . THR A 1 179 ? 23.592 -44.906 -22.237 1.00 38.62 179 THR A C 1
ATOM 1438 O O . THR A 1 179 ? 22.717 -45.366 -21.513 1.00 38.62 179 THR A O 1
ATOM 1441 N N . GLN A 1 180 ? 23.254 -44.356 -23.410 1.00 40.72 180 GLN A N 1
ATOM 1442 C CA . GLN A 1 180 ? 23.177 -45.018 -24.734 1.00 40.72 180 GLN A CA 1
ATOM 1443 C C . GLN A 1 180 ? 22.085 -46.098 -24.938 1.00 40.72 180 GLN A C 1
ATOM 1445 O O . GLN A 1 180 ? 21.988 -47.036 -24.158 1.00 40.72 180 GLN A O 1
ATOM 1450 N N . ASP A 1 181 ? 21.392 -45.914 -26.072 1.00 38.41 181 ASP A N 1
ATOM 1451 C CA . ASP A 1 181 ? 20.725 -46.872 -26.972 1.00 38.41 181 ASP A CA 1
ATOM 1452 C C . ASP A 1 181 ? 19.340 -47.441 -26.590 1.00 38.41 181 ASP A C 1
ATOM 1454 O O . ASP A 1 181 ? 19.218 -48.317 -25.740 1.00 38.41 181 ASP A O 1
ATOM 1458 N N . ASP A 1 182 ? 18.296 -46.899 -27.238 1.00 39.16 182 ASP A N 1
ATOM 1459 C CA . ASP A 1 182 ? 17.402 -47.601 -28.189 1.00 39.16 182 ASP A CA 1
ATOM 1460 C C . ASP A 1 182 ? 16.568 -46.587 -29.006 1.00 39.16 182 ASP A C 1
ATOM 1462 O O . ASP A 1 182 ? 16.119 -45.567 -28.424 1.00 39.16 182 ASP A O 1
#

Radius of gyration: 29.33 Å; chains: 1; bounding box: 55×66×84 Å

Secondary structure (DSSP, 8-state):
---B-TTS-BGGG-HHHHHHHTT-HHHHHHHHHHHHHHHT----GGG---S-TTSSS--GGGGG-HHHHHHHHHT-SSGGG-TTPSPHHHHHHHHH-HHHHHHHHHHHHHHTHHHHHHHTT-PPP---------SS----TTTTTTSTTTTTTT------PPPP------------------